Protein AF-A0A8T4CIS1-F1 (afdb_monomer)

Radius of gyration: 15.52 Å; Cα contacts (8 Å, |Δi|>4): 53; chains: 1; bounding box: 30×13×42 Å

Secondary structure (DSSP, 8-state):
-EEEEE--GGGGG-HHHHHHHHHHHHHHHTTSEEEEE---HHHHHHHHHHHHHHT--TTT--

Foldseek 3Di:
DEEEAEAEQQCVVPVVSVVVVVVVVVVVVVPYHYHYHYHCHVNLVVLVVVCVVPVDDPVVSD

Solvent-accessible surface area (backbone atoms only — not comparable to full-atom values): 3652 Å² total; per-residue (Å²): 114,76,49,78,47,77,40,69,22,67,45,70,79,40,61,66,61,41,50,52,49,52,56,53,50,54,62,48,49,76,79,29,58,67,46,77,43,79,42,62,29,71,60,51,48,51,43,50,52,49,28,69,73,66,66,53,52,76,82,79,61,108

Nearest PDB structures (foldseek):
  7yhj-assembly1_E  TM=4.531E-01  e=7.829E-01  Escherichia coli
  5vvi-assembly2_C  TM=4.424E-01  e=2.919E+00  Agrobacterium tumefaciens (strain Ach5)

Mean predicted aligned error: 3.6 Å

pLDDT: mean 94.21, std 5.04, range [71.94, 98.31]

Structure (mmCIF, N/CA/C/O backbone):
data_AF-A0A8T4CIS1-F1
#
_entry.id   AF-A0A8T4CIS1-F1
#
loop_
_atom_site.group_PDB
_atom_site.id
_atom_site.type_symbol
_atom_site.label_atom_id
_atom_site.label_alt_id
_atom_site.label_comp_id
_atom_site.label_asym_id
_atom_site.label_entity_id
_atom_site.label_seq_id
_atom_site.pdbx_PDB_ins_code
_atom_site.Cartn_x
_atom_site.Cartn_y
_atom_site.Cartn_z
_atom_site.occupancy
_atom_site.B_iso_or_equiv
_atom_site.auth_seq_id
_atom_site.auth_comp_id
_atom_site.auth_asym_id
_atom_site.auth_atom_id
_atom_site.pdbx_PDB_model_num
ATOM 1 N N . MET A 1 1 ? -20.939 6.297 11.907 1.00 76.69 1 MET A N 1
ATOM 2 C CA . MET A 1 1 ? -20.314 7.111 10.847 1.00 76.69 1 MET A CA 1
ATOM 3 C C . MET A 1 1 ? -19.352 6.196 10.146 1.00 76.69 1 MET A C 1
ATOM 5 O O . MET A 1 1 ? -18.576 5.538 10.835 1.00 76.69 1 MET A O 1
ATOM 9 N N . ASP A 1 2 ? -19.441 6.160 8.825 1.00 91.69 2 ASP A N 1
ATOM 10 C CA . ASP A 1 2 ? -18.695 5.214 8.008 1.00 91.69 2 ASP A CA 1
ATOM 11 C C . ASP A 1 2 ? -17.684 6.001 7.179 1.00 91.69 2 ASP A C 1
ATOM 13 O O . ASP A 1 2 ? -17.975 7.116 6.736 1.00 91.69 2 ASP A O 1
ATOM 17 N N . ALA A 1 3 ? -16.480 5.456 7.022 1.00 94.81 3 ALA A N 1
ATOM 18 C CA . ALA A 1 3 ? -15.382 6.150 6.363 1.00 94.81 3 ALA A CA 1
ATOM 19 C C . ALA A 1 3 ? -14.618 5.231 5.408 1.00 94.81 3 ALA A C 1
ATOM 21 O O . ALA A 1 3 ? -14.336 4.073 5.712 1.00 94.81 3 ALA A O 1
ATOM 22 N N . VAL A 1 4 ? -14.216 5.790 4.269 1.00 96.94 4 VAL A N 1
ATOM 23 C CA . VAL A 1 4 ? -13.265 5.165 3.346 1.00 96.94 4 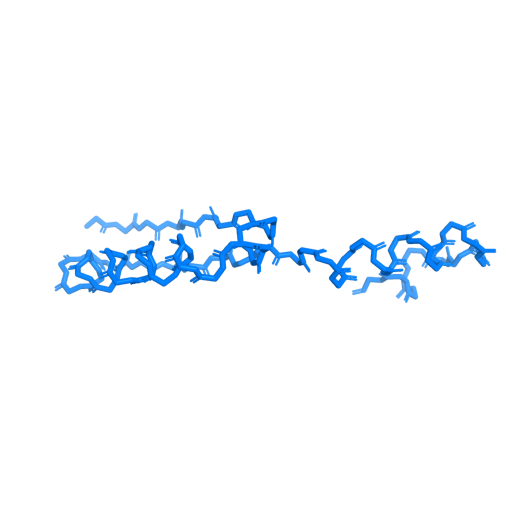VAL A CA 1
ATOM 24 C C . VAL A 1 4 ? -11.974 5.968 3.394 1.00 96.94 4 VAL A C 1
ATOM 26 O O . VAL A 1 4 ? -11.977 7.173 3.148 1.00 96.94 4 VAL A O 1
ATOM 29 N N . ILE A 1 5 ? -10.868 5.310 3.730 1.00 96.81 5 ILE A N 1
ATOM 30 C CA . ILE A 1 5 ? -9.568 5.948 3.932 1.00 96.81 5 ILE A CA 1
ATOM 31 C C . ILE A 1 5 ? -8.598 5.439 2.871 1.00 96.81 5 ILE A C 1
ATOM 33 O O . ILE A 1 5 ? -8.179 4.280 2.885 1.00 96.81 5 ILE A O 1
ATOM 37 N N . LYS A 1 6 ? -8.211 6.325 1.950 1.00 97.38 6 LYS A N 1
ATOM 38 C CA . LYS A 1 6 ? -7.150 6.060 0.978 1.00 97.38 6 LYS A CA 1
ATOM 39 C C . LYS A 1 6 ? -5.789 6.288 1.629 1.00 97.38 6 LYS A C 1
ATOM 41 O O . LYS A 1 6 ? -5.510 7.380 2.113 1.00 97.38 6 LYS A O 1
ATOM 46 N N . ILE A 1 7 ? -4.919 5.287 1.559 1.00 96.94 7 ILE A N 1
ATOM 47 C CA . ILE A 1 7 ? -3.520 5.404 1.983 1.00 96.94 7 ILE A CA 1
ATOM 48 C C . ILE A 1 7 ? -2.643 5.504 0.733 1.00 96.94 7 ILE A C 1
ATOM 50 O O . ILE A 1 7 ? -2.802 4.722 -0.210 1.00 96.94 7 ILE A O 1
ATOM 54 N N . GLY A 1 8 ? -1.756 6.499 0.683 1.00 96.50 8 GLY A N 1
ATOM 55 C CA . GLY A 1 8 ? -0.779 6.649 -0.397 1.00 96.50 8 GLY A CA 1
ATOM 56 C C . GLY A 1 8 ? 0.238 5.507 -0.381 1.00 96.50 8 GLY A C 1
ATOM 57 O O . GLY A 1 8 ? 0.684 5.095 0.684 1.00 96.50 8 GLY A O 1
ATOM 58 N N . GLY A 1 9 ? 0.600 4.980 -1.553 1.00 96.75 9 GLY A N 1
ATOM 59 C CA . GLY A 1 9 ? 1.517 3.837 -1.647 1.00 96.75 9 GLY A CA 1
ATOM 60 C C . GLY A 1 9 ? 2.966 4.159 -1.264 1.00 96.75 9 GLY A C 1
ATOM 61 O O . GLY A 1 9 ? 3.685 3.261 -0.843 1.00 96.75 9 GLY A O 1
ATOM 62 N N . SER A 1 10 ? 3.369 5.430 -1.354 1.00 96.31 10 SER A N 1
ATOM 63 C CA . SER A 1 10 ? 4.696 5.904 -0.939 1.00 96.31 10 SER A CA 1
ATOM 64 C C . SER A 1 10 ? 4.950 5.743 0.561 1.00 96.31 10 SER A C 1
ATOM 66 O O . SER A 1 10 ? 6.092 5.627 0.976 1.00 96.31 10 SER A O 1
ATOM 68 N N . LEU A 1 11 ? 3.904 5.643 1.393 1.00 96.19 11 LEU A N 1
ATOM 69 C CA . LEU A 1 11 ? 4.068 5.365 2.826 1.00 96.19 11 LEU A CA 1
ATOM 70 C C . LEU A 1 11 ? 4.717 4.001 3.098 1.00 96.19 11 LEU A C 1
ATOM 72 O O . LEU A 1 11 ? 5.251 3.800 4.180 1.00 96.19 11 LEU A O 1
ATOM 76 N N . ALA A 1 12 ? 4.704 3.072 2.136 1.00 93.75 12 ALA A N 1
ATOM 77 C CA . ALA A 1 12 ? 5.430 1.810 2.259 1.00 93.75 12 ALA A CA 1
ATOM 78 C C . ALA A 1 12 ? 6.963 1.986 2.260 1.00 93.75 12 ALA A C 1
ATOM 80 O O . ALA A 1 12 ? 7.670 1.056 2.643 1.00 93.75 12 ALA A O 1
ATOM 81 N N . GLU A 1 13 ? 7.478 3.151 1.852 1.00 95.81 13 GLU A N 1
ATOM 82 C CA . GLU A 1 13 ? 8.908 3.485 1.901 1.00 95.81 13 GLU A CA 1
ATOM 83 C C . GLU A 1 13 ? 9.387 3.828 3.318 1.00 95.81 13 GLU A C 1
ATOM 85 O O . GLU A 1 13 ? 10.581 3.732 3.592 1.00 95.81 13 GLU A O 1
ATOM 90 N N . ASP A 1 14 ? 8.462 4.151 4.230 1.00 97.38 14 ASP A N 1
ATOM 91 C CA . ASP A 1 14 ? 8.723 4.338 5.660 1.00 97.38 14 ASP A CA 1
ATOM 92 C C . ASP A 1 14 ? 7.885 3.338 6.488 1.00 97.38 14 ASP A C 1
ATOM 94 O O . ASP A 1 14 ? 6.748 3.626 6.890 1.00 97.38 14 ASP A O 1
ATOM 98 N N . PRO A 1 15 ? 8.427 2.132 6.755 1.00 95.88 15 PRO A N 1
ATOM 99 C CA . PRO A 1 15 ? 7.712 1.083 7.478 1.00 95.88 15 PRO A CA 1
ATOM 100 C C . PRO A 1 15 ? 7.292 1.473 8.899 1.00 95.88 15 PRO A C 1
ATOM 102 O O . PRO A 1 15 ? 6.267 0.984 9.384 1.00 95.88 15 PRO A O 1
ATOM 105 N N . GLU A 1 16 ? 8.055 2.337 9.574 1.00 98.19 16 GLU A N 1
ATOM 106 C CA . GLU A 1 16 ? 7.726 2.767 10.933 1.00 98.19 16 GLU A CA 1
ATOM 107 C C . GLU A 1 16 ? 6.536 3.722 10.922 1.00 98.19 16 GLU A C 1
ATOM 10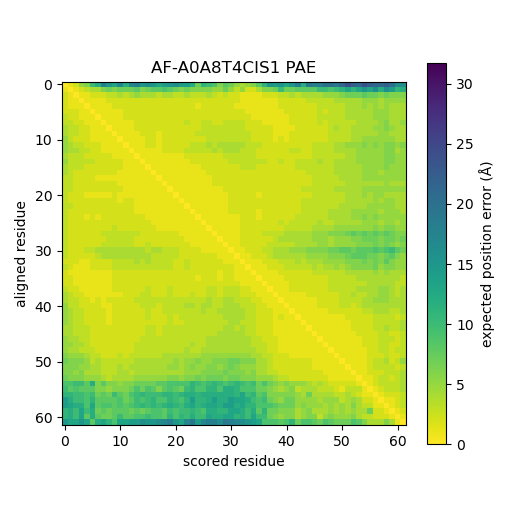9 O O . GLU A 1 16 ? 5.567 3.513 11.661 1.00 98.19 16 GLU A O 1
ATOM 114 N N . LEU A 1 17 ? 6.539 4.710 10.023 1.00 97.56 17 LEU A N 1
ATOM 115 C CA . LEU A 1 17 ? 5.400 5.606 9.849 1.00 97.56 17 LEU A CA 1
ATOM 116 C C . LEU A 1 17 ? 4.133 4.837 9.450 1.00 97.56 17 LEU A C 1
ATOM 118 O O . LEU A 1 17 ? 3.057 5.084 10.008 1.00 97.56 17 LEU A O 1
ATOM 122 N N . LEU A 1 18 ? 4.250 3.869 8.535 1.00 97.19 18 LEU A N 1
ATOM 123 C CA . LEU A 1 18 ? 3.125 3.026 8.130 1.00 97.19 18 LEU A CA 1
ATOM 124 C C . LEU A 1 18 ? 2.585 2.196 9.303 1.00 97.19 18 LEU A C 1
ATOM 126 O O . LEU A 1 18 ? 1.370 2.114 9.488 1.00 97.19 18 LEU A O 1
ATOM 130 N N . ARG A 1 19 ? 3.456 1.627 10.144 1.00 98.12 19 ARG A N 1
ATOM 131 C CA . ARG A 1 19 ? 3.036 0.876 11.338 1.00 98.12 19 ARG A CA 1
ATOM 132 C C . ARG A 1 19 ? 2.303 1.763 12.343 1.00 98.12 19 ARG A C 1
ATOM 134 O O . ARG A 1 19 ? 1.271 1.349 12.886 1.00 98.12 19 ARG A O 1
ATOM 141 N N . VAL A 1 20 ? 2.787 2.987 12.563 1.00 98.31 20 VAL A N 1
ATOM 142 C CA . VAL A 1 20 ? 2.116 3.975 13.422 1.00 98.31 20 VAL A CA 1
ATOM 143 C C . VAL A 1 20 ? 0.735 4.325 12.866 1.00 98.31 20 VAL A C 1
ATOM 145 O O . VAL A 1 20 ? -0.241 4.348 13.620 1.00 98.31 20 VAL A O 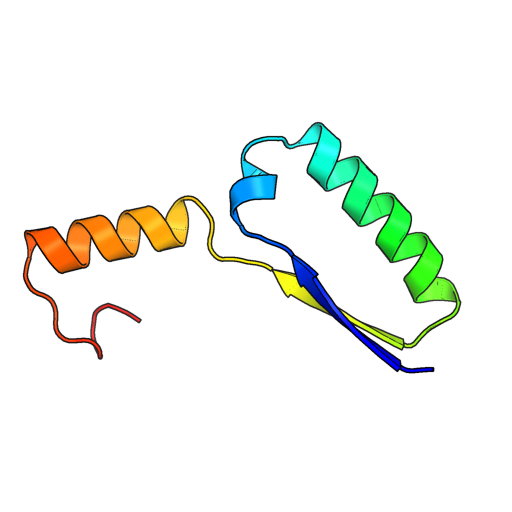1
ATOM 148 N N . LEU A 1 21 ? 0.620 4.553 11.554 1.00 97.50 21 LEU A N 1
ATOM 149 C CA . LEU A 1 21 ? -0.659 4.823 10.898 1.00 97.50 21 LEU A CA 1
ATOM 150 C C . LEU A 1 21 ? -1.634 3.648 11.056 1.00 97.50 21 LEU A C 1
ATOM 152 O O . LEU A 1 21 ? -2.762 3.856 11.499 1.00 97.50 21 LEU A O 1
ATOM 156 N N . CYS A 1 22 ? -1.203 2.421 10.757 1.00 97.00 22 CYS A N 1
ATOM 157 C CA . CYS A 1 22 ? -2.033 1.221 10.881 1.00 97.00 22 CYS A CA 1
ATOM 158 C C . CYS A 1 22 ? -2.529 1.007 12.318 1.00 97.00 22 CYS A C 1
ATOM 160 O O . CYS A 1 22 ? -3.699 0.687 12.519 1.00 97.00 22 CYS A O 1
ATOM 162 N N . THR A 1 23 ? -1.676 1.252 13.316 1.00 98.06 23 THR A N 1
ATOM 163 C CA . THR A 1 23 ? -2.065 1.186 14.735 1.00 98.06 23 THR A CA 1
ATOM 164 C C . THR A 1 23 ? -3.123 2.232 15.080 1.00 98.06 23 THR A C 1
ATOM 166 O O . THR A 1 23 ? -4.090 1.939 15.771 1.00 98.06 23 THR A O 1
ATOM 169 N N . LYS A 1 24 ? -2.999 3.463 14.574 1.00 97.06 24 LYS A N 1
ATOM 170 C CA . LYS A 1 24 ? -4.032 4.484 14.799 1.00 97.06 24 LYS A CA 1
ATOM 171 C C . LYS A 1 24 ? -5.350 4.106 14.125 1.00 97.06 24 LYS A C 1
ATOM 173 O O . LYS A 1 24 ? -6.406 4.236 14.736 1.00 97.06 24 LYS A O 1
ATOM 178 N N . LEU A 1 25 ? -5.297 3.622 12.885 1.00 96.38 25 LEU A N 1
ATOM 179 C CA . LEU A 1 25 ? -6.484 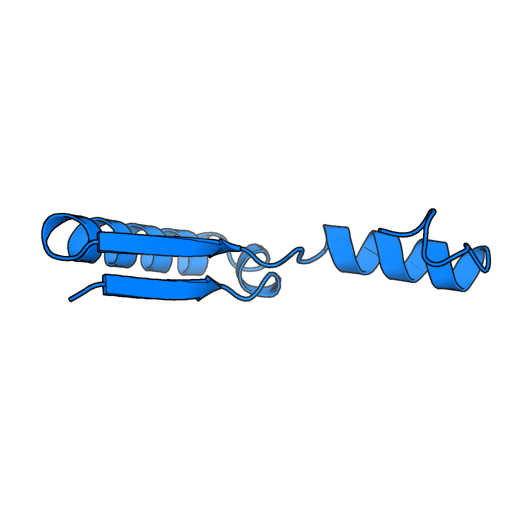3.208 12.135 1.00 96.38 25 LEU A CA 1
ATOM 180 C C . LEU A 1 25 ? -7.214 2.035 12.797 1.00 96.38 25 LEU A C 1
ATOM 182 O O . LEU A 1 25 ? -8.443 2.032 12.808 1.00 96.38 25 LEU A O 1
ATOM 186 N N . SER A 1 26 ? -6.492 1.083 13.395 1.00 96.19 26 SER A N 1
ATOM 187 C CA . SER A 1 26 ? -7.116 -0.026 14.122 1.00 96.19 26 SER A CA 1
ATOM 188 C C . SER A 1 26 ? -7.872 0.454 15.365 1.00 96.19 26 SER A C 1
ATOM 190 O O . SER A 1 26 ? -8.966 -0.037 15.635 1.00 96.19 26 SER A O 1
ATOM 192 N N . GLU A 1 27 ? -7.367 1.468 16.074 1.00 96.75 27 GLU A N 1
ATOM 193 C CA . GLU A 1 27 ? -8.099 2.098 17.179 1.00 96.75 27 GLU A CA 1
ATOM 194 C C . GLU A 1 27 ? -9.376 2.808 16.702 1.00 96.75 27 GLU A C 1
ATOM 196 O O . GLU A 1 27 ? -10.420 2.702 17.350 1.00 96.75 27 GLU A O 1
ATOM 201 N N . PHE A 1 28 ? -9.340 3.485 15.548 1.00 93.81 28 PHE A N 1
ATOM 202 C CA . PHE A 1 28 ? -10.541 4.088 14.952 1.00 93.81 28 PHE A CA 1
ATOM 203 C C . PHE A 1 28 ? -11.564 3.036 14.508 1.00 93.81 28 PHE A C 1
ATOM 205 O O . PHE A 1 28 ? -12.764 3.222 14.727 1.00 93.81 28 PHE A O 1
ATOM 212 N N . ALA A 1 29 ? -11.101 1.915 13.951 1.00 95.44 29 ALA A N 1
ATOM 213 C CA . ALA A 1 29 ? -11.955 0.824 13.487 1.00 95.44 29 ALA A CA 1
ATOM 214 C C . ALA A 1 29 ? -12.748 0.142 14.619 1.00 95.44 29 ALA A C 1
ATOM 216 O O . ALA A 1 29 ? -13.763 -0.494 14.359 1.00 95.44 29 ALA A O 1
ATOM 217 N N . LYS A 1 30 ? -12.349 0.314 15.891 1.00 95.94 30 LYS A N 1
ATOM 218 C CA . LYS A 1 30 ? -13.139 -0.150 17.049 1.00 95.94 30 LYS A CA 1
ATOM 219 C C . LYS A 1 30 ? -14.437 0.641 17.253 1.00 95.94 30 LYS A C 1
ATOM 221 O O . LYS A 1 30 ? -15.325 0.168 17.954 1.00 95.94 30 LYS A O 1
ATOM 226 N N . LYS A 1 31 ? -14.527 1.861 16.712 1.00 96.25 31 LYS A N 1
ATOM 227 C CA . LYS A 1 31 ? -15.652 2.792 16.931 1.00 96.25 31 LYS A CA 1
ATOM 228 C C . LYS A 1 31 ? -16.431 3.119 15.660 1.00 96.25 31 LYS A C 1
ATOM 230 O O . LYS A 1 31 ? -17.598 3.488 15.748 1.00 96.25 31 LYS A O 1
ATOM 235 N N . TYR A 1 32 ? -15.792 3.012 14.500 1.00 95.44 32 TYR A N 1
ATOM 236 C CA . TYR A 1 32 ? -16.355 3.399 13.210 1.00 95.44 32 TYR A CA 1
ATOM 237 C C . TYR A 1 32 ? -16.183 2.271 12.196 1.00 95.44 32 TYR A C 1
ATOM 239 O O . TYR A 1 32 ? -15.169 1.574 12.215 1.00 95.44 32 TYR A O 1
ATOM 247 N N . ALA A 1 33 ? -17.140 2.124 11.279 1.00 96.31 33 ALA A N 1
ATOM 248 C CA . ALA A 1 33 ? -16.959 1.252 10.127 1.00 96.31 33 ALA A CA 1
ATOM 249 C C . ALA A 1 33 ? -15.981 1.928 9.157 1.00 96.31 33 ALA A C 1
ATOM 251 O O . ALA A 1 33 ? -16.254 3.011 8.635 1.00 96.31 33 ALA A O 1
ATOM 252 N N . VAL A 1 34 ? -14.817 1.312 8.955 1.00 96.25 34 VAL A N 1
ATOM 253 C CA . VAL A 1 34 ? -13.738 1.872 8.138 1.00 96.25 34 VAL A CA 1
ATOM 254 C C . VAL A 1 34 ? -13.341 0.885 7.049 1.00 96.25 34 VAL A C 1
ATOM 256 O O . VAL A 1 34 ? -13.057 -0.276 7.331 1.00 96.25 34 VAL A O 1
ATOM 259 N N . VAL A 1 35 ? -13.252 1.371 5.813 1.00 97.50 35 VAL A N 1
ATOM 260 C CA . VAL A 1 35 ? -12.618 0.666 4.693 1.00 97.50 35 VAL A CA 1
ATOM 261 C C . VAL A 1 35 ? -11.290 1.344 4.384 1.00 97.50 35 VAL A C 1
ATOM 263 O O . 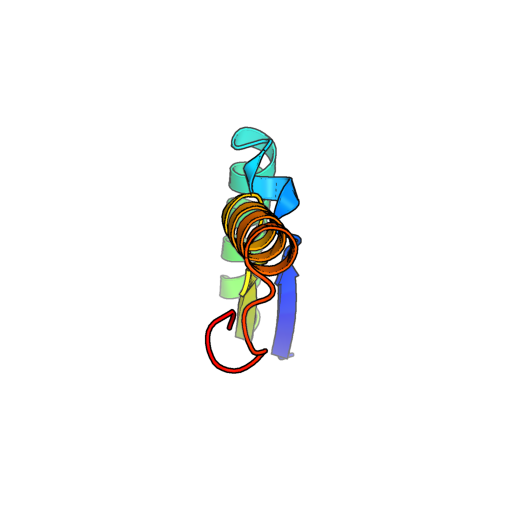VAL A 1 35 ? -11.241 2.554 4.173 1.00 97.50 35 VAL A O 1
ATOM 266 N N . VAL A 1 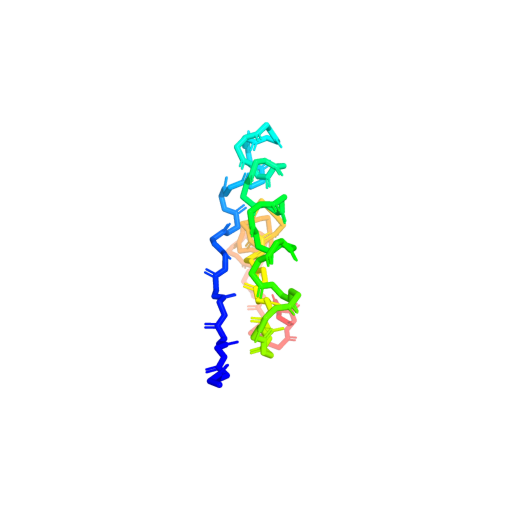36 ? -10.205 0.573 4.336 1.00 96.88 36 VAL A N 1
ATOM 267 C CA . VAL A 1 36 ? -8.872 1.078 3.986 1.00 96.88 36 VAL A CA 1
ATOM 268 C C . VAL A 1 36 ? -8.533 0.683 2.554 1.00 96.88 36 VAL A C 1
ATOM 270 O O . VAL A 1 36 ? -8.595 -0.492 2.204 1.00 96.88 36 VAL A O 1
ATOM 273 N N . VAL A 1 37 ? -8.134 1.658 1.734 1.00 97.88 37 VAL A N 1
ATOM 274 C CA . VAL A 1 37 ? -7.739 1.446 0.335 1.00 97.88 37 VAL A CA 1
ATOM 275 C C . VAL A 1 37 ? -6.249 1.782 0.162 1.00 97.88 37 VAL A C 1
ATOM 277 O O . VAL A 1 37 ? -5.891 2.963 0.031 1.00 97.88 37 VAL A O 1
ATOM 280 N N . PRO A 1 38 ? -5.346 0.784 0.152 1.00 96.56 38 PRO A N 1
ATOM 281 C CA . PRO A 1 38 ? -3.911 1.018 0.006 1.00 96.56 38 PRO A CA 1
ATOM 282 C C . PRO A 1 38 ? -3.555 1.501 -1.404 1.00 96.56 38 PRO A C 1
ATOM 284 O O . PRO A 1 38 ? -4.325 1.369 -2.355 1.00 96.56 38 PRO A O 1
ATOM 287 N N . GLY A 1 39 ? -2.421 2.184 -1.540 1.00 96.38 39 GLY A N 1
ATOM 288 C CA . GLY A 1 39 ? -1.856 2.571 -2.834 1.00 96.38 39 GLY A CA 1
ATOM 289 C C . GLY A 1 39 ? -0.874 1.517 -3.326 1.00 96.38 39 GLY A C 1
ATOM 290 O O . GLY A 1 39 ? -0.367 0.739 -2.531 1.00 96.38 39 GLY A O 1
ATOM 291 N N . GLY A 1 40 ? -0.584 1.513 -4.627 1.00 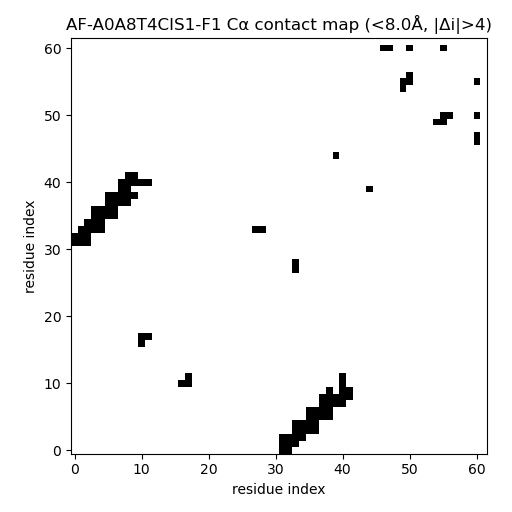95.31 40 GLY A N 1
ATOM 292 C CA . GLY A 1 40 ? 0.297 0.501 -5.219 1.00 95.31 40 GLY A CA 1
ATOM 293 C C . GLY A 1 40 ? 1.798 0.703 -4.971 1.00 95.31 40 GLY A C 1
ATOM 294 O O . GLY A 1 40 ? 2.564 -0.224 -5.199 1.00 95.31 40 GLY A O 1
ATOM 295 N N . GLY A 1 41 ? 2.232 1.884 -4.514 1.00 95.44 41 GLY A N 1
ATOM 296 C CA . GLY A 1 41 ? 3.635 2.174 -4.166 1.00 95.44 41 GLY A CA 1
ATOM 297 C C . GLY A 1 41 ? 4.626 1.790 -5.271 1.00 95.44 41 GLY A C 1
ATOM 298 O O . GLY A 1 41 ? 4.287 1.859 -6.455 1.00 95.44 41 GLY A O 1
ATOM 299 N N . ARG A 1 42 ? 5.807 1.302 -4.869 1.00 95.38 42 ARG A N 1
ATOM 300 C CA . ARG A 1 42 ? 6.862 0.824 -5.782 1.00 95.38 42 ARG A CA 1
ATOM 301 C C . ARG A 1 42 ? 6.394 -0.240 -6.777 1.00 95.38 42 ARG A C 1
ATOM 303 O O . ARG A 1 42 ? 6.933 -0.320 -7.873 1.00 95.38 42 ARG A O 1
ATOM 310 N N . PHE A 1 43 ? 5.396 -1.054 -6.424 1.00 93.44 43 PHE A N 1
ATOM 311 C CA . PHE A 1 43 ? 4.830 -2.027 -7.361 1.00 93.44 43 PHE A CA 1
ATOM 312 C C . PHE A 1 43 ? 4.151 -1.320 -8.540 1.00 93.44 43 PHE A C 1
ATOM 314 O O . PHE A 1 43 ? 4.450 -1.615 -9.692 1.00 93.44 43 PHE A O 1
ATOM 321 N N . ALA A 1 44 ? 3.292 -0.336 -8.266 1.00 93.88 44 ALA A N 1
ATOM 322 C CA . ALA A 1 44 ? 2.630 0.416 -9.330 1.00 93.88 44 ALA A CA 1
ATOM 323 C C . ALA A 1 44 ? 3.603 1.303 -10.121 1.00 93.88 44 ALA A C 1
ATOM 325 O O . ALA A 1 44 ? 3.343 1.613 -11.278 1.00 93.88 44 ALA A O 1
ATOM 326 N N . GLU A 1 45 ? 4.706 1.742 -9.518 1.00 94.25 45 GLU A N 1
ATOM 327 C CA . GLU A 1 45 ? 5.787 2.414 -10.249 1.00 94.25 45 GLU A CA 1
ATOM 328 C C . GLU A 1 45 ? 6.496 1.458 -11.207 1.00 94.25 45 GLU A C 1
ATOM 330 O O 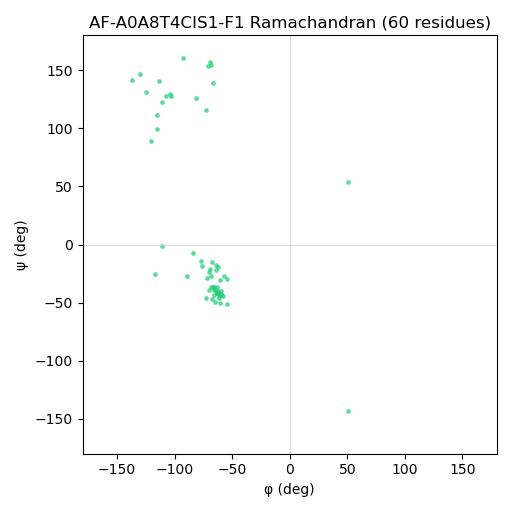. GLU A 1 45 ? 6.625 1.787 -12.381 1.00 94.25 45 GLU A O 1
ATOM 335 N N . ALA A 1 46 ? 6.859 0.255 -10.754 1.00 93.94 46 ALA A N 1
ATOM 336 C CA . ALA A 1 46 ? 7.489 -0.753 -11.605 1.00 93.94 46 ALA A CA 1
ATOM 337 C C . ALA A 1 46 ? 6.595 -1.136 -12.793 1.00 93.94 46 ALA A C 1
ATOM 339 O O . ALA A 1 46 ? 7.062 -1.199 -13.925 1.00 93.94 46 ALA A O 1
ATOM 340 N N . VAL A 1 47 ? 5.295 -1.337 -12.560 1.00 93.69 47 VAL A N 1
ATOM 341 C CA . VAL A 1 47 ? 4.333 -1.609 -13.639 1.00 93.69 47 VAL A CA 1
ATOM 342 C C . VAL A 1 47 ? 4.326 -0.478 -14.676 1.00 93.69 47 VAL A C 1
ATOM 344 O O . VAL A 1 47 ? 4.399 -0.758 -15.868 1.00 93.69 47 VAL A O 1
ATOM 347 N N . ARG A 1 48 ? 4.323 0.791 -14.242 1.00 92.75 48 ARG A N 1
ATOM 348 C CA . ARG A 1 48 ? 4.381 1.954 -15.151 1.00 92.75 48 ARG A CA 1
ATOM 349 C C . ARG A 1 48 ? 5.707 2.057 -15.899 1.00 92.75 48 ARG A C 1
ATOM 351 O O . ARG A 1 48 ? 5.712 2.447 -17.060 1.00 92.75 48 ARG A O 1
ATOM 358 N N . GLU A 1 49 ? 6.818 1.718 -15.253 1.00 95.06 49 GLU A N 1
ATOM 359 C CA . GLU A 1 49 ? 8.132 1.680 -15.899 1.00 95.06 49 GLU A CA 1
ATOM 360 C C . GLU A 1 49 ? 8.144 0.652 -17.039 1.00 95.06 49 GLU A C 1
ATOM 362 O O . GLU A 1 49 ? 8.585 0.952 -18.148 1.00 95.06 49 GLU A O 1
ATOM 367 N N . TYR A 1 50 ? 7.613 -0.548 -16.794 1.00 94.31 50 TYR A N 1
ATOM 368 C CA . TYR A 1 50 ? 7.530 -1.591 -17.814 1.00 94.31 50 TYR A CA 1
ATOM 369 C C . TYR A 1 50 ? 6.524 -1.271 -18.916 1.00 94.31 50 TYR A C 1
ATOM 371 O O . TYR A 1 50 ? 6.824 -1.514 -20.084 1.00 94.31 50 TYR A O 1
ATOM 379 N N . ASP A 1 51 ? 5.378 -0.692 -18.564 1.00 94.62 51 ASP A N 1
ATOM 380 C CA . ASP A 1 51 ? 4.408 -0.175 -19.526 1.00 94.62 51 ASP A CA 1
ATOM 381 C C . ASP A 1 51 ? 5.065 0.827 -20.486 1.00 94.62 51 ASP A C 1
ATOM 383 O O . ASP A 1 51 ? 5.055 0.624 -21.698 1.00 94.62 51 ASP A O 1
ATOM 387 N N . GLN A 1 52 ? 5.771 1.833 -19.959 1.00 92.31 52 GLN A N 1
ATOM 388 C CA . GLN A 1 5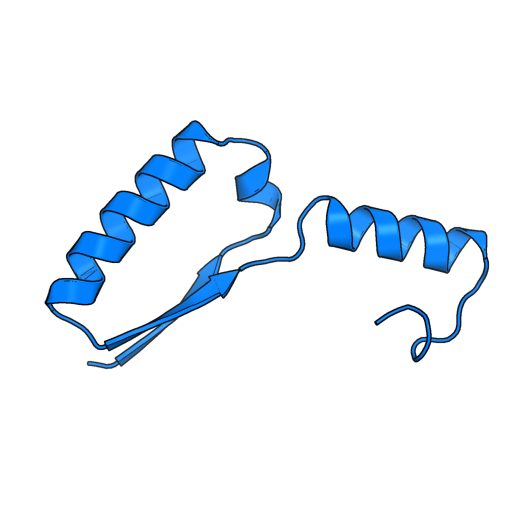2 ? 6.496 2.816 -20.772 1.00 92.31 52 GLN A CA 1
ATOM 389 C C . GLN A 1 52 ? 7.611 2.185 -21.612 1.00 92.31 52 GLN A C 1
ATOM 391 O O . GLN A 1 52 ? 7.802 2.552 -22.772 1.00 92.31 52 GLN A O 1
ATOM 396 N N . ARG A 1 53 ? 8.351 1.228 -21.044 1.00 96.19 53 ARG A N 1
ATOM 397 C CA . ARG A 1 53 ? 9.470 0.563 -21.724 1.00 96.19 53 ARG A CA 1
ATOM 398 C C . ARG A 1 53 ? 9.018 -0.316 -22.886 1.00 96.19 53 ARG A C 1
ATOM 400 O O . ARG A 1 53 ? 9.737 -0.416 -23.878 1.00 96.19 53 ARG A O 1
ATOM 407 N N . PHE A 1 54 ? 7.872 -0.976 -22.752 1.00 95.12 54 PHE A N 1
ATOM 408 C CA . PHE A 1 54 ? 7.388 -1.959 -23.721 1.00 95.12 54 PHE A CA 1
ATOM 409 C C . PHE A 1 54 ? 6.158 -1.501 -24.508 1.00 95.12 54 PHE A C 1
ATOM 411 O O . PHE A 1 54 ? 5.721 -2.227 -25.396 1.00 95.12 54 PHE A O 1
ATOM 418 N N . THR A 1 55 ? 5.643 -0.297 -24.234 1.00 94.19 55 THR A N 1
ATOM 419 C CA . THR A 1 55 ? 4.412 0.249 -24.831 1.00 94.19 55 THR A CA 1
ATOM 420 C C . THR A 1 55 ? 3.265 -0.754 -24.702 1.00 94.19 55 THR A C 1
ATOM 422 O O . THR A 1 55 ? 2.676 -1.191 -25.694 1.00 94.19 55 THR A O 1
ATOM 425 N N . LEU A 1 56 ? 3.015 -1.199 -23.469 1.00 92.38 56 LEU A N 1
ATOM 426 C CA . LEU A 1 56 ? 1.969 -2.180 -23.212 1.00 92.38 56 LEU A CA 1
ATOM 427 C C . LEU A 1 56 ? 0.599 -1.538 -23.467 1.00 92.38 56 LEU A C 1
ATOM 429 O O . LEU A 1 56 ? 0.414 -0.324 -23.408 1.00 92.38 56 LEU A O 1
ATOM 433 N N . SER A 1 57 ? -0.390 -2.367 -23.799 1.00 88.50 57 SER A N 1
ATOM 434 C CA . SER A 1 57 ? -1.767 -1.876 -23.811 1.00 88.50 57 SER A CA 1
ATOM 435 C C . SER A 1 57 ? -2.231 -1.636 -22.374 1.00 88.50 57 SER A C 1
ATOM 437 O O . SER A 1 57 ? -1.791 -2.325 -21.450 1.00 88.50 57 SER A O 1
ATOM 439 N N . SER A 1 58 ? -3.181 -0.718 -22.187 1.00 83.06 58 SER A N 1
ATOM 440 C CA . SER A 1 58 ? -3.766 -0.454 -20.867 1.00 83.06 58 SER A CA 1
ATOM 441 C C . SER A 1 58 ? -4.387 -1.698 -20.227 1.00 83.06 58 SER A C 1
ATOM 443 O O . SER A 1 58 ? -4.450 -1.774 -19.009 1.00 83.06 58 SER A O 1
ATOM 445 N N . GLU A 1 59 ? -4.842 -2.658 -21.038 1.00 87.31 59 GLU A N 1
ATOM 446 C CA . GLU A 1 59 ? -5.397 -3.937 -20.577 1.00 87.31 59 GLU A CA 1
ATOM 447 C C . GLU A 1 59 ? -4.322 -4.885 -20.022 1.00 87.31 59 GLU A C 1
ATOM 449 O O . GLU A 1 59 ? -4.608 -5.693 -19.152 1.00 87.31 59 GLU A O 1
ATOM 454 N N . VAL A 1 60 ? -3.079 -4.789 -20.502 1.00 84.81 60 VAL A N 1
ATOM 455 C CA . VAL A 1 60 ? -1.960 -5.627 -20.029 1.00 84.81 60 VAL A CA 1
ATOM 456 C C . VAL A 1 60 ? -1.235 -4.978 -18.845 1.00 84.81 60 VAL A C 1
ATOM 458 O O . VAL A 1 60 ? -0.639 -5.673 -18.025 1.00 84.81 60 VAL A O 1
ATOM 461 N N . ALA A 1 61 ? -1.269 -3.649 -18.752 1.00 80.06 61 ALA A N 1
ATOM 462 C CA . ALA A 1 61 ? -0.588 -2.882 -17.712 1.00 80.06 61 ALA A CA 1
ATOM 463 C C . ALA A 1 61 ? -1.376 -2.757 -16.387 1.00 80.06 61 ALA A C 1
ATOM 465 O O . ALA A 1 61 ? -0.825 -2.233 -15.418 1.00 80.06 61 ALA A O 1
ATOM 466 N N . HIS A 1 62 ? -2.638 -3.200 -16.313 1.00 71.94 62 HIS A N 1
ATOM 467 C CA . HIS A 1 62 ? -3.536 -2.992 -15.164 1.00 71.94 62 HIS A CA 1
ATOM 468 C C . HIS A 1 62 ? -4.349 -4.232 -14.801 1.00 71.94 62 HIS A C 1
ATOM 470 O O . HIS A 1 62 ? -4.671 -4.352 -13.595 1.00 71.94 62 HIS A O 1
#

Sequence (62 aa):
MDAVIKIGGSLAEDPELLRVLCTKLSEFAKKYAVVVVPGGGRFAEAVREYDQRFTLSSEVAH